Protein AF-A0A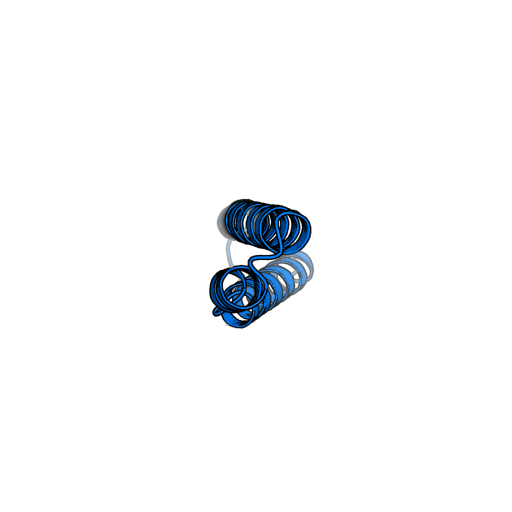829Y880-F1 (afdb_monomer)

pLDDT: mean 92.7, std 11.48, range [49.09, 98.62]

Organism: NCBI:txid2695856

Solvent-accessible surface area (backbone atoms only — not comparable to full-atom values): 4171 Å² total; per-residue (Å²): 133,86,84,71,54,56,66,61,51,51,51,52,39,53,51,35,54,53,50,36,52,54,46,52,51,52,49,50,52,34,52,52,51,18,52,52,32,40,74,72,67,38,48,71,59,17,56,57,50,48,62,66,46,65,60,50,50,51,52,39,52,52,34,49,50,48,39,54,53,56,69,68,50,79,68,122

Secondary structure (DSSP, 8-state):
-PPPPHHHHHHHHHHHHHHHHHHHHHHHHHHHHHHHHHHTT-HHHHHHHTTTHHHHHHHHHHHHHHHHHHHHS---

Nearest PDB structures (foldseek):
  5t8l-assembly1_A  TM=8.740E-01  e=9.955E-01  Saccharomyces cerevisiae S288C
  6zw6-assembly1_A  TM=9.021E-01  e=2.004E+00  Nostoc punctiforme
  6zvt-assembly1_A  TM=8.745E-01  e=2.531E+00  Nostoc punctiforme
  5t8n-assembly1_A  TM=7.984E-01  e=2.531E+00  Saccharomyces cerevisiae S288C
  9eon-assembly1_A  TM=6.817E-01  e=6.821E+00  Synechocystis sp. PCC 6803

Sequence (76 aa):
MSAMPAEVKVQAVTANLKAMQALLAVATKQSAEACLLSQCGQHNEAIGTVFGLDAILEDVTALYGAVVVLHRLKAR

Foldseek 3Di:
DDADAPVVLVVLLVVLVVLLVVLVVQLVVLQVVLVVCVVVVNNVVSVVSCPCSVVSVVSSVVSVVSNVVSVPRDRD

Structure (mmCIF, N/CA/C/O backbone):
data_AF-A0A829Y880-F1
#
_entry.id   AF-A0A829Y880-F1
#
loop_
_atom_site.group_PDB
_atom_site.id
_atom_site.type_symbol
_atom_site.label_atom_id
_atom_site.label_alt_id
_atom_site.label_comp_id
_atom_site.label_asym_id
_atom_site.label_entity_id
_atom_site.label_seq_id
_atom_site.pdbx_PDB_ins_code
_atom_site.Cartn_x
_atom_site.Cartn_y
_atom_site.Cartn_z
_atom_site.occupancy
_atom_site.B_iso_or_equiv
_atom_site.auth_seq_id
_atom_site.auth_comp_id
_atom_site.auth_asym_id
_atom_site.auth_atom_id
_atom_site.pdbx_PDB_model_num
ATOM 1 N N . MET A 1 1 ? 12.551 -4.876 -30.454 1.00 49.09 1 MET A N 1
ATOM 2 C CA . MET A 1 1 ? 12.145 -4.005 -29.329 1.00 49.09 1 MET A CA 1
ATOM 3 C C . MET A 1 1 ? 13.123 -2.845 -29.256 1.00 49.09 1 MET A C 1
ATOM 5 O O . MET A 1 1 ? 14.299 -3.101 -29.030 1.00 49.09 1 MET A O 1
ATOM 9 N N . SER A 1 2 ? 12.681 -1.609 -29.502 1.00 55.44 2 SER A N 1
ATOM 10 C CA . SER A 1 2 ? 13.527 -0.426 -29.278 1.00 55.44 2 SER A CA 1
ATOM 11 C C . SER A 1 2 ? 13.758 -0.231 -27.780 1.00 55.44 2 SER A C 1
ATOM 13 O O . SER A 1 2 ? 12.830 -0.390 -26.988 1.00 55.44 2 SER A O 1
ATOM 15 N N . ALA A 1 3 ? 14.997 0.068 -27.391 1.00 65.50 3 ALA A N 1
ATOM 16 C CA . ALA A 1 3 ? 15.341 0.357 -26.003 1.00 65.50 3 ALA A CA 1
ATOM 17 C C . ALA A 1 3 ? 14.715 1.693 -25.565 1.00 65.50 3 ALA A C 1
ATOM 19 O O . ALA A 1 3 ? 14.695 2.656 -26.329 1.00 65.50 3 ALA A O 1
ATOM 20 N N . MET A 1 4 ? 14.195 1.742 -24.337 1.00 73.94 4 MET A N 1
ATOM 21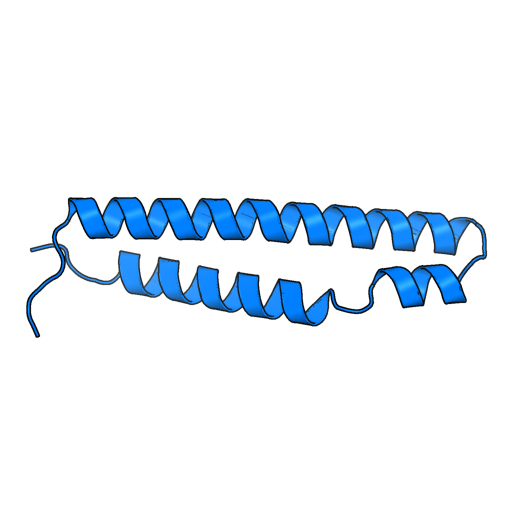 C CA . MET A 1 4 ? 13.629 2.955 -23.741 1.00 73.94 4 MET A CA 1
ATOM 22 C C . MET A 1 4 ? 14.751 3.937 -23.354 1.00 73.94 4 MET A C 1
ATOM 24 O O . MET A 1 4 ? 15.731 3.495 -22.746 1.00 73.94 4 MET A O 1
ATOM 28 N N . PRO A 1 5 ? 14.617 5.248 -23.639 1.00 84.00 5 PRO A N 1
ATOM 29 C CA . PRO A 1 5 ? 15.608 6.246 -23.240 1.00 84.00 5 PRO A CA 1
ATOM 30 C C . PRO A 1 5 ? 15.842 6.266 -21.722 1.00 84.00 5 PRO A C 1
ATOM 32 O O . PRO A 1 5 ? 14.903 6.111 -20.938 1.00 84.00 5 PRO A O 1
ATOM 35 N N . ALA A 1 6 ? 17.087 6.493 -21.294 1.00 84.56 6 ALA A N 1
ATOM 36 C CA . ALA A 1 6 ? 17.464 6.475 -19.877 1.00 84.56 6 ALA A CA 1
ATOM 37 C C . ALA A 1 6 ? 16.663 7.479 -19.027 1.00 84.56 6 ALA A C 1
ATOM 39 O O . ALA A 1 6 ? 16.247 7.147 -17.919 1.00 84.56 6 ALA A O 1
ATOM 40 N N . GLU A 1 7 ? 16.398 8.671 -19.563 1.00 88.12 7 GLU A N 1
ATOM 41 C CA . GLU A 1 7 ? 15.606 9.705 -18.892 1.00 88.12 7 GLU A CA 1
ATOM 42 C C . GLU A 1 7 ? 14.147 9.270 -18.687 1.00 88.12 7 GLU A C 1
ATOM 44 O O . GLU A 1 7 ? 13.626 9.358 -17.576 1.00 88.12 7 GLU A O 1
ATOM 49 N N . VAL A 1 8 ? 13.526 8.686 -19.718 1.00 88.44 8 VAL A N 1
ATOM 50 C CA . VAL A 1 8 ? 12.163 8.130 -19.644 1.00 88.44 8 VAL A CA 1
ATOM 51 C C . VAL A 1 8 ? 12.089 7.025 -18.587 1.00 88.44 8 VAL A C 1
ATOM 53 O O . VAL A 1 8 ? 11.143 6.970 -17.803 1.00 88.44 8 VAL A O 1
ATOM 56 N N . LYS A 1 9 ? 13.121 6.176 -18.497 1.00 90.88 9 LYS A N 1
ATOM 57 C CA . LYS A 1 9 ? 13.211 5.127 -17.473 1.00 90.88 9 LYS A CA 1
ATOM 58 C C . LYS A 1 9 ? 13.260 5.705 -16.056 1.00 90.88 9 LYS A C 1
ATOM 60 O O . LYS A 1 9 ? 12.549 5.218 -15.180 1.00 90.88 9 LYS A O 1
ATOM 65 N N . VAL A 1 10 ? 14.088 6.726 -15.823 1.00 92.12 10 VAL A N 1
ATOM 66 C CA . VAL A 1 10 ? 14.199 7.390 -14.511 1.00 92.12 10 VAL A CA 1
ATOM 67 C C . VAL A 1 10 ? 12.872 8.043 -14.128 1.00 92.12 10 VAL A C 1
ATOM 69 O O . VAL A 1 10 ? 12.388 7.821 -13.020 1.00 92.12 10 VAL A O 1
ATOM 72 N N . GLN A 1 11 ? 12.242 8.768 -15.055 1.00 94.69 11 GLN A N 1
ATOM 73 C CA . GLN A 1 11 ? 10.937 9.393 -14.830 1.00 94.69 11 GLN A CA 1
ATOM 74 C C . GLN A 1 11 ? 9.861 8.355 -14.480 1.00 94.69 11 GLN A C 1
ATOM 76 O O . GLN A 1 11 ? 9.118 8.554 -13.519 1.00 94.69 11 GLN A O 1
ATOM 81 N N . ALA A 1 12 ? 9.820 7.221 -15.187 1.00 94.12 12 ALA A N 1
ATOM 82 C CA . ALA A 1 12 ? 8.882 6.136 -14.904 1.00 94.12 12 ALA A CA 1
ATOM 83 C C . ALA A 1 12 ? 9.113 5.502 -13.520 1.00 94.12 12 ALA A C 1
ATOM 85 O O . ALA A 1 12 ? 8.156 5.254 -12.787 1.00 94.12 12 ALA A O 1
ATOM 86 N N . VAL A 1 13 ? 10.371 5.279 -13.120 1.00 95.25 13 VAL A N 1
ATOM 87 C CA . VAL A 1 13 ? 10.698 4.791 -11.767 1.00 95.25 13 VAL A CA 1
ATOM 88 C C . VAL A 1 13 ? 10.221 5.785 -10.709 1.00 95.25 13 VAL A C 1
ATOM 90 O O . VAL A 1 13 ? 9.531 5.395 -9.770 1.00 95.25 13 VAL A O 1
ATOM 93 N N . THR A 1 14 ? 10.537 7.072 -10.867 1.00 96.81 14 THR A N 1
ATOM 94 C CA . THR A 1 14 ? 10.115 8.110 -9.919 1.00 96.81 14 THR A CA 1
ATOM 95 C C . THR A 1 14 ? 8.594 8.230 -9.836 1.00 96.81 14 THR A C 1
ATOM 97 O O . THR A 1 14 ? 8.063 8.378 -8.737 1.00 96.81 14 THR A O 1
ATOM 100 N N . ALA A 1 15 ? 7.886 8.149 -10.963 1.00 97.69 15 ALA A N 1
ATOM 101 C CA . ALA A 1 15 ? 6.428 8.197 -10.992 1.00 97.69 15 ALA A CA 1
ATOM 102 C C . ALA A 1 15 ? 5.807 7.021 -10.224 1.00 97.69 15 ALA A C 1
ATOM 104 O O . ALA A 1 15 ? 4.960 7.246 -9.360 1.00 97.69 15 ALA A O 1
ATOM 105 N N . ASN A 1 16 ? 6.282 5.793 -10.459 1.00 98.06 16 ASN A N 1
ATOM 106 C CA . ASN A 1 16 ? 5.792 4.613 -9.744 1.00 98.06 16 ASN A CA 1
ATOM 107 C C . ASN A 1 16 ? 6.072 4.695 -8.236 1.00 98.06 16 ASN A C 1
ATOM 109 O O . ASN A 1 16 ? 5.184 4.413 -7.437 1.00 98.06 16 ASN A O 1
ATOM 113 N N . LEU A 1 17 ? 7.262 5.154 -7.829 1.00 98.19 17 LEU A N 1
ATOM 114 C CA . LEU A 1 17 ? 7.588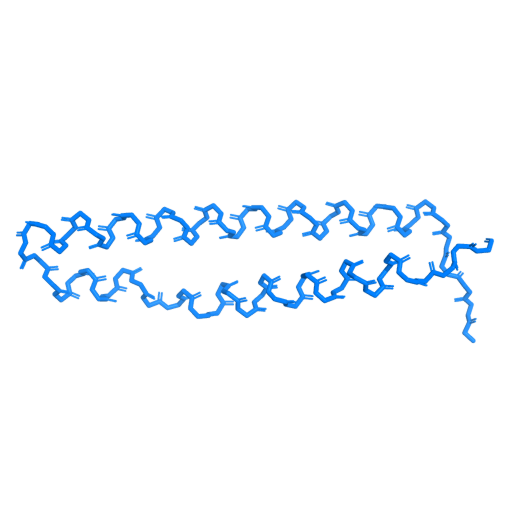 5.347 -6.410 1.00 98.19 17 LEU A CA 1
ATOM 115 C C . LEU A 1 17 ? 6.670 6.378 -5.734 1.00 98.19 17 LEU A C 1
ATOM 117 O O . LEU A 1 17 ? 6.205 6.148 -4.619 1.00 98.19 17 LEU A O 1
ATOM 121 N N . LYS A 1 18 ? 6.372 7.496 -6.408 1.00 98.56 18 LYS A N 1
ATOM 122 C CA . LYS A 1 18 ? 5.435 8.511 -5.898 1.00 98.56 18 LYS A CA 1
ATOM 123 C C . LYS A 1 18 ? 4.010 7.967 -5.784 1.00 98.56 18 LYS A C 1
ATOM 125 O O . LYS A 1 18 ? 3.345 8.225 -4.785 1.00 98.56 18 LYS A O 1
ATOM 130 N N . ALA A 1 19 ? 3.55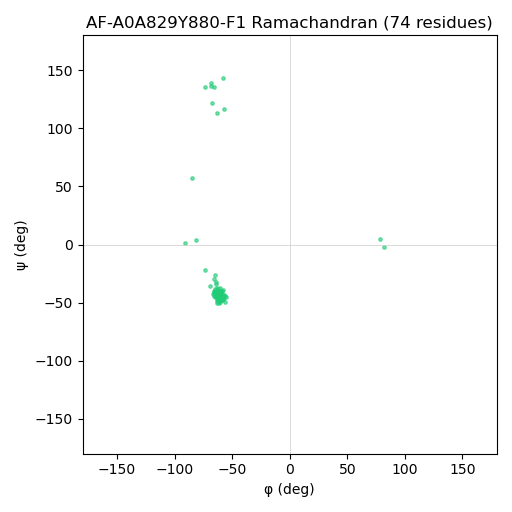5 7.203 -6.777 1.00 98.56 19 ALA A N 1
ATOM 131 C CA . ALA A 1 19 ? 2.242 6.567 -6.744 1.00 98.56 19 ALA A CA 1
ATOM 132 C C . ALA A 1 19 ? 2.134 5.559 -5.587 1.00 98.56 19 ALA A C 1
ATOM 134 O O . ALA A 1 19 ? 1.172 5.612 -4.824 1.00 98.56 19 ALA A O 1
ATOM 135 N N . MET A 1 20 ? 3.160 4.722 -5.380 1.00 98.44 20 MET A N 1
ATOM 136 C CA . MET A 1 20 ? 3.223 3.806 -4.234 1.00 98.44 20 MET A CA 1
ATOM 137 C C . MET A 1 20 ? 3.145 4.552 -2.905 1.00 98.44 20 MET A C 1
ATOM 139 O O . MET A 1 20 ? 2.378 4.160 -2.032 1.00 98.44 20 MET A O 1
ATOM 143 N N . GLN A 1 21 ? 3.918 5.632 -2.747 1.00 98.62 21 GLN A N 1
ATOM 144 C CA . GLN A 1 21 ? 3.893 6.444 -1.530 1.00 98.62 21 GLN A CA 1
ATOM 145 C C . GLN A 1 21 ? 2.484 6.980 -1.248 1.00 98.62 21 GLN A C 1
ATOM 147 O O . GLN A 1 21 ? 2.015 6.895 -0.114 1.00 98.62 21 GLN A O 1
ATOM 152 N N . ALA A 1 22 ? 1.812 7.524 -2.265 1.00 98.50 22 ALA A N 1
ATOM 153 C CA . ALA A 1 22 ? 0.471 8.076 -2.118 1.00 98.50 22 ALA A CA 1
ATOM 154 C C . ALA A 1 22 ? -0.550 7.001 -1.712 1.00 98.50 22 ALA A C 1
ATOM 156 O O . ALA A 1 22 ? -1.299 7.198 -0.757 1.00 98.50 22 ALA A O 1
ATOM 157 N N . LEU A 1 23 ? -0.539 5.847 -2.383 1.00 98.50 23 LEU A N 1
ATOM 158 C CA . LEU A 1 23 ? -1.439 4.731 -2.082 1.00 98.50 23 LEU A CA 1
ATOM 159 C C . LEU A 1 23 ? -1.193 4.148 -0.685 1.00 98.50 23 LEU A C 1
ATOM 161 O O . LEU A 1 23 ? -2.135 3.956 0.082 1.00 98.50 23 LEU A O 1
ATOM 165 N N . LEU A 1 24 ? 0.070 3.946 -0.301 1.00 98.50 24 LEU A N 1
ATOM 166 C CA . LEU A 1 24 ? 0.424 3.471 1.039 1.00 98.50 24 LEU A CA 1
ATOM 167 C C . LEU A 1 24 ? 0.030 4.465 2.136 1.00 98.50 24 LEU A C 1
ATOM 169 O O . LEU A 1 24 ? -0.359 4.045 3.225 1.00 98.50 24 LEU A O 1
ATOM 173 N N . ALA A 1 25 ? 0.089 5.771 1.868 1.00 98.50 25 ALA A N 1
ATOM 174 C CA . ALA A 1 25 ? -0.393 6.780 2.806 1.00 98.50 25 ALA A CA 1
ATOM 175 C C . ALA A 1 25 ? -1.917 6.685 3.009 1.00 98.50 25 ALA A C 1
ATOM 177 O O . ALA A 1 25 ? -2.384 6.782 4.145 1.00 98.50 25 ALA A O 1
ATOM 178 N N . VAL A 1 26 ? -2.685 6.433 1.941 1.00 97.44 26 VAL A N 1
ATOM 179 C CA . VAL A 1 26 ? -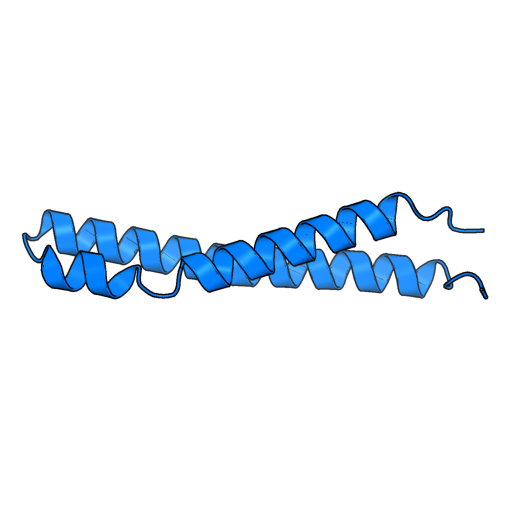4.136 6.179 2.030 1.00 97.44 26 VAL A CA 1
ATOM 180 C C . VAL A 1 26 ? -4.415 4.915 2.843 1.00 97.44 26 VAL A C 1
ATOM 182 O O . VAL A 1 26 ? -5.170 4.979 3.812 1.00 97.44 26 VAL A O 1
ATOM 185 N N . ALA A 1 27 ? -3.742 3.806 2.522 1.00 98.00 27 ALA A N 1
ATOM 186 C CA . ALA A 1 27 ? -3.878 2.543 3.246 1.00 98.00 27 ALA A CA 1
ATOM 187 C C . ALA A 1 27 ? -3.545 2.690 4.740 1.00 98.00 27 ALA A C 1
ATOM 189 O O . ALA A 1 27 ? -4.279 2.218 5.610 1.00 98.00 27 ALA A O 1
ATOM 190 N N . THR A 1 28 ? -2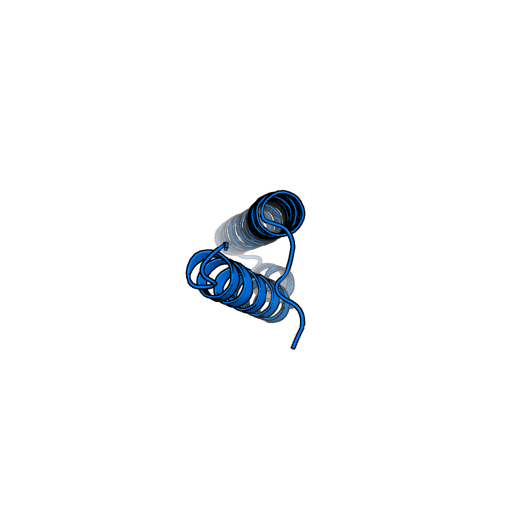.463 3.412 5.050 1.00 98.44 28 THR A N 1
ATOM 191 C CA . THR A 1 28 ? -2.052 3.699 6.431 1.00 98.44 28 THR A CA 1
ATOM 192 C C . THR A 1 28 ? -3.145 4.467 7.165 1.00 98.44 28 THR A C 1
ATOM 194 O O . THR A 1 28 ? -3.536 4.069 8.260 1.00 98.44 28 THR A O 1
ATOM 197 N N . LYS A 1 29 ? -3.689 5.526 6.551 1.00 97.75 29 LYS A N 1
ATOM 198 C CA . LYS A 1 29 ? -4.771 6.319 7.141 1.00 97.75 29 LYS A CA 1
ATOM 199 C C . LYS A 1 29 ? -6.018 5.473 7.421 1.00 97.75 29 LYS A C 1
ATOM 201 O O . LYS A 1 29 ? -6.534 5.538 8.531 1.00 97.75 29 LYS A O 1
ATOM 206 N N . GLN A 1 30 ? -6.467 4.670 6.455 1.00 97.50 30 GLN A N 1
ATOM 207 C CA . GLN A 1 30 ? -7.643 3.805 6.619 1.00 97.50 30 GLN A CA 1
ATOM 208 C C . GLN A 1 30 ? -7.437 2.772 7.730 1.00 97.50 30 GLN A C 1
ATOM 210 O O . GLN A 1 30 ? -8.294 2.606 8.593 1.00 97.50 30 GLN A O 1
ATOM 215 N N . SER A 1 31 ? -6.269 2.124 7.762 1.00 98.00 31 SER A N 1
ATOM 216 C CA . SER A 1 31 ? -5.950 1.153 8.814 1.00 98.00 31 SER A CA 1
ATOM 217 C C . SER A 1 31 ? -5.915 1.793 10.209 1.00 98.00 31 SER A C 1
ATOM 219 O O . SER A 1 31 ? -6.416 1.211 11.169 1.00 98.00 31 SER A O 1
ATOM 221 N N . ALA A 1 32 ? -5.394 3.019 10.325 1.00 98.31 32 ALA A N 1
ATOM 222 C CA . ALA A 1 32 ? -5.384 3.762 11.579 1.00 98.31 32 ALA A CA 1
ATOM 223 C C . ALA A 1 32 ? -6.806 4.119 12.043 1.00 98.31 32 ALA A C 1
ATOM 225 O O . ALA A 1 32 ? -7.130 3.930 13.213 1.00 98.31 32 ALA A O 1
ATOM 226 N N . GLU A 1 3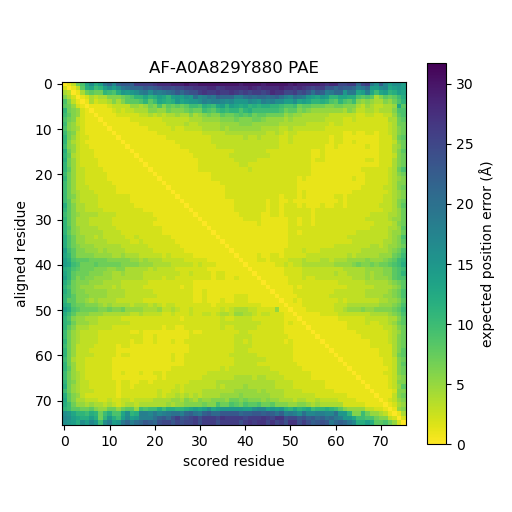3 ? -7.666 4.580 11.134 1.00 98.19 33 GLU A N 1
ATOM 227 C CA . GLU A 1 33 ? -9.073 4.877 11.425 1.00 98.19 33 GLU A CA 1
ATOM 228 C C . GLU A 1 33 ? -9.843 3.627 11.874 1.00 98.19 33 GLU A C 1
ATOM 230 O O . GLU A 1 33 ? -10.537 3.664 12.889 1.00 98.19 33 GLU A O 1
ATOM 235 N N . ALA A 1 34 ? -9.647 2.492 11.200 1.00 98.38 34 ALA A N 1
ATOM 236 C CA . ALA A 1 34 ? -10.235 1.218 11.605 1.00 98.38 34 ALA A CA 1
ATOM 237 C C . ALA A 1 34 ? -9.794 0.794 13.018 1.00 98.38 34 ALA A C 1
ATOM 239 O O . ALA A 1 34 ? -10.618 0.363 13.828 1.00 98.38 34 ALA A O 1
ATOM 240 N N . CYS A 1 35 ? -8.512 0.968 13.353 1.00 98.38 35 CYS A N 1
ATOM 241 C CA . CYS A 1 35 ? -8.011 0.710 14.703 1.00 98.38 35 CYS A CA 1
ATOM 242 C C . CYS A 1 35 ? -8.700 1.593 15.754 1.00 98.38 35 CYS A C 1
ATOM 244 O O . CYS A 1 35 ? -9.087 1.080 16.805 1.00 98.38 35 CYS A O 1
ATOM 246 N N . LEU A 1 36 ? -8.885 2.888 15.476 1.00 98.44 36 LEU A N 1
ATOM 247 C CA . LEU A 1 36 ? -9.575 3.809 16.387 1.00 98.44 36 LEU A CA 1
ATOM 248 C C . LEU A 1 36 ? -11.042 3.406 16.589 1.00 98.44 36 LEU A C 1
ATOM 250 O O . LEU A 1 36 ? -11.480 3.263 17.728 1.00 98.44 36 LEU A O 1
ATOM 254 N N . LEU A 1 37 ? -11.776 3.131 15.506 1.00 98.5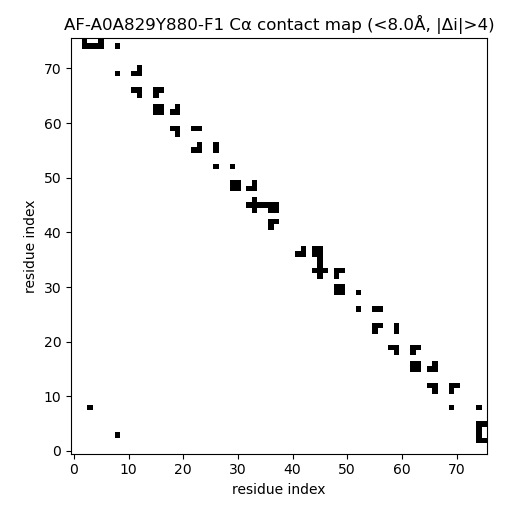6 37 LEU A N 1
ATOM 255 C CA . LEU A 1 37 ? -13.167 2.662 15.569 1.00 98.56 37 LEU A CA 1
ATOM 256 C C . LEU A 1 37 ? -13.287 1.378 16.399 1.00 98.56 37 LEU A C 1
ATOM 258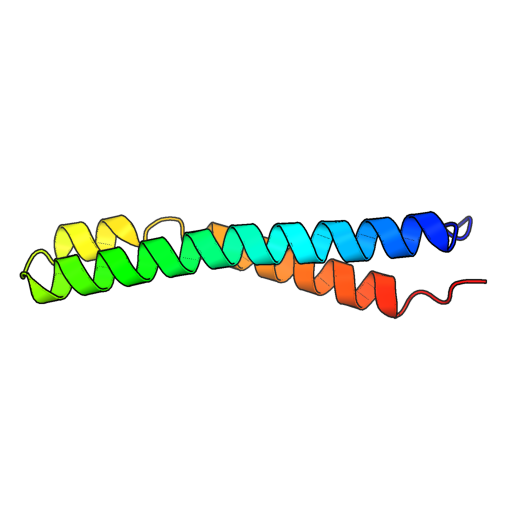 O O . LEU A 1 37 ? -14.159 1.257 17.261 1.00 98.56 37 LEU A O 1
ATOM 262 N N . SER A 1 38 ? -12.363 0.433 16.208 1.00 98.31 38 SER A N 1
ATOM 263 C CA . SER A 1 38 ? -12.346 -0.806 16.985 1.00 98.31 38 SER A CA 1
ATOM 264 C C . SER A 1 38 ? -12.077 -0.563 18.473 1.00 98.31 38 SER A C 1
ATOM 266 O O . SER A 1 38 ? -12.674 -1.239 19.310 1.00 98.31 38 SER A O 1
ATOM 268 N N . GLN A 1 39 ? -11.203 0.383 18.828 1.00 98.12 39 GLN A N 1
ATOM 269 C CA . GLN A 1 39 ? -10.945 0.757 20.227 1.00 98.12 39 GLN A CA 1
ATOM 270 C C . GLN A 1 39 ? -12.169 1.408 20.883 1.00 98.12 39 GLN A C 1
ATOM 272 O O . GLN A 1 39 ? -12.382 1.244 22.082 1.00 98.12 39 GLN A O 1
ATOM 277 N N . CYS A 1 40 ? -13.006 2.084 20.097 1.00 97.69 40 CYS A N 1
ATOM 278 C CA . CYS A 1 40 ? -14.286 2.636 20.533 1.00 97.69 40 CYS A CA 1
ATOM 279 C C . CYS A 1 40 ? -15.428 1.597 20.570 1.00 97.69 40 CYS A C 1
ATOM 281 O O . CYS A 1 40 ? -16.567 1.959 20.854 1.00 97.69 40 CYS A O 1
ATOM 283 N N . GLY A 1 41 ? -15.153 0.317 20.286 1.00 98.12 41 GLY A N 1
ATOM 284 C CA . GLY A 1 41 ? -16.158 -0.752 20.239 1.00 98.12 41 GLY A CA 1
ATOM 285 C C . GLY A 1 41 ? -17.005 -0.771 18.959 1.00 98.12 41 GLY A C 1
ATOM 286 O O . GLY A 1 41 ? -17.911 -1.594 18.828 1.00 98.12 41 GLY A O 1
ATOM 287 N N . GLN A 1 42 ? -16.708 0.094 17.984 1.00 98.12 42 GLN A N 1
ATOM 288 C CA . GLN A 1 42 ? -17.416 0.195 16.703 1.00 98.12 42 GLN A CA 1
ATOM 289 C C . GLN A 1 42 ? -16.859 -0.808 15.680 1.00 98.12 42 GLN A C 1
ATOM 291 O O . GLN A 1 42 ? -16.393 -0.447 14.601 1.00 98.12 42 GLN A O 1
ATOM 296 N N . HIS A 1 43 ? -16.877 -2.101 16.011 1.00 96.50 43 HIS A N 1
ATOM 297 C CA . HIS A 1 43 ? -16.189 -3.130 15.219 1.00 96.50 43 HIS A CA 1
ATOM 298 C C . HIS A 1 43 ? -16.722 -3.286 13.785 1.00 96.50 43 HIS A C 1
ATOM 300 O O . HIS A 1 43 ? -15.935 -3.488 12.865 1.00 96.50 43 HIS A O 1
ATOM 306 N N . ASN A 1 44 ? -18.036 -3.160 13.567 1.00 97.81 44 ASN A N 1
ATOM 307 C CA . ASN A 1 44 ? -18.607 -3.255 12.217 1.00 97.81 44 ASN A CA 1
ATOM 308 C C . ASN A 1 44 ? -18.147 -2.098 11.319 1.00 97.81 44 ASN A C 1
ATOM 310 O O . ASN A 1 44 ? -17.820 -2.320 10.156 1.00 97.81 44 ASN A O 1
ATOM 314 N N . GLU A 1 45 ? -18.083 -0.881 11.864 1.00 97.75 45 GLU A N 1
ATOM 315 C CA . GLU A 1 45 ? -17.556 0.284 11.146 1.00 97.75 45 GLU A CA 1
ATOM 316 C C . GLU A 1 45 ? -16.058 0.114 10.880 1.00 97.75 45 GLU A C 1
ATOM 318 O O . GLU A 1 45 ? -15.620 0.319 9.755 1.00 97.75 45 GLU A O 1
ATOM 323 N N . ALA A 1 46 ? -15.287 -0.366 11.863 1.00 98.06 46 ALA A N 1
ATOM 324 C CA . ALA A 1 46 ? -13.866 -0.662 11.691 1.00 98.06 46 ALA A CA 1
ATOM 325 C C . ALA A 1 46 ? -13.598 -1.648 10.538 1.00 98.06 46 ALA A C 1
ATOM 327 O O . ALA A 1 46 ? -12.704 -1.417 9.725 1.00 98.06 46 ALA A O 1
ATOM 328 N N . ILE A 1 47 ? -14.387 -2.726 10.443 1.00 97.25 47 ILE A N 1
ATOM 329 C CA . ILE A 1 47 ? -14.299 -3.699 9.342 1.00 97.25 47 ILE A CA 1
ATOM 330 C C . ILE A 1 47 ? -14.668 -3.037 8.009 1.00 97.25 47 ILE A C 1
ATOM 332 O O . ILE A 1 47 ? -13.968 -3.231 7.018 1.00 97.25 47 ILE A O 1
ATOM 336 N N . GLY A 1 48 ? -15.730 -2.227 7.982 1.00 97.50 48 GLY A N 1
ATOM 337 C CA . GLY A 1 48 ? -16.126 -1.488 6.784 1.00 97.50 48 GLY A CA 1
ATOM 338 C C . GLY A 1 48 ? -15.042 -0.524 6.290 1.00 97.50 48 GLY A C 1
ATOM 339 O O . GLY A 1 48 ? -14.815 -0.426 5.088 1.00 97.50 48 GLY A O 1
ATOM 340 N N . THR A 1 49 ? -14.318 0.133 7.199 1.00 96.94 49 THR A N 1
ATOM 341 C CA . THR A 1 49 ? -13.245 1.088 6.871 1.00 96.94 49 THR A CA 1
ATOM 342 C C . THR A 1 49 ? -12.052 0.442 6.163 1.00 96.94 49 THR A C 1
ATOM 344 O O . THR A 1 49 ? -11.361 1.119 5.401 1.00 96.94 49 THR A O 1
ATOM 347 N N . VAL A 1 50 ? -11.803 -0.858 6.369 1.00 96.25 50 VAL A N 1
ATOM 348 C CA . VAL A 1 50 ? -10.722 -1.585 5.675 1.00 96.25 50 VAL A CA 1
ATOM 349 C C . VAL A 1 50 ? -11.167 -2.245 4.365 1.00 96.25 50 VAL A C 1
ATOM 351 O O . VAL A 1 50 ? -10.352 -2.884 3.701 1.00 96.25 50 VAL A O 1
ATOM 354 N N . PHE A 1 51 ? -12.431 -2.106 3.953 1.00 95.19 51 PHE A N 1
ATOM 355 C CA . PHE A 1 51 ? -12.870 -2.592 2.643 1.00 95.19 51 PHE A CA 1
ATOM 356 C C . PHE A 1 51 ? -12.191 -1.813 1.510 1.00 95.19 51 PHE A C 1
ATOM 358 O O . PHE A 1 51 ? -12.089 -0.588 1.547 1.00 95.19 51 PHE A O 1
ATOM 365 N N . GLY A 1 52 ? -11.722 -2.534 0.488 1.00 91.88 52 GLY A N 1
ATOM 366 C CA . GLY A 1 52 ? -10.971 -1.963 -0.634 1.00 91.88 52 GLY A CA 1
ATOM 367 C C . GLY A 1 52 ? -9.482 -1.745 -0.351 1.00 91.88 52 GLY A C 1
ATOM 368 O O . GLY A 1 52 ? -8.748 -1.323 -1.245 1.00 91.88 52 GLY A O 1
ATOM 369 N N . LEU A 1 53 ? -9.010 -2.039 0.869 1.00 96.19 53 LEU A N 1
ATOM 370 C CA . LEU A 1 53 ? -7.585 -1.985 1.198 1.00 96.19 53 LEU A CA 1
ATOM 371 C C . LEU A 1 53 ? -6.783 -3.015 0.387 1.00 96.19 53 LEU A C 1
ATOM 373 O O . LEU A 1 53 ? -5.644 -2.756 0.017 1.00 96.19 53 LEU A O 1
ATOM 377 N N . ASP A 1 54 ? -7.395 -4.153 0.070 1.00 96.50 54 ASP A N 1
ATOM 378 C CA . ASP A 1 54 ? -6.875 -5.181 -0.830 1.00 96.50 54 ASP A CA 1
ATOM 379 C C . ASP A 1 54 ? -6.549 -4.624 -2.221 1.00 96.50 54 ASP A C 1
ATOM 381 O O . ASP A 1 54 ? -5.418 -4.779 -2.675 1.00 96.50 54 ASP A O 1
ATOM 385 N N . ALA A 1 55 ? -7.471 -3.884 -2.843 1.00 97.25 55 ALA A N 1
ATOM 386 C CA . ALA A 1 55 ? -7.236 -3.259 -4.146 1.00 97.25 55 ALA A CA 1
ATOM 387 C C . ALA A 1 55 ? -6.058 -2.266 -4.107 1.00 97.25 55 ALA A C 1
ATOM 389 O O . ALA A 1 55 ? -5.207 -2.259 -4.995 1.00 97.25 55 ALA A O 1
ATOM 390 N N . ILE A 1 56 ? -5.949 -1.473 -3.032 1.00 97.94 56 ILE A N 1
ATOM 391 C CA . ILE A 1 56 ? -4.812 -0.559 -2.839 1.00 97.94 56 ILE A CA 1
ATOM 392 C C . ILE A 1 56 ? -3.494 -1.342 -2.742 1.00 97.94 56 ILE A C 1
ATOM 394 O O . ILE A 1 56 ? -2.483 -0.939 -3.322 1.00 97.94 56 ILE A O 1
ATOM 398 N N . LEU A 1 57 ? -3.480 -2.455 -2.005 1.00 97.81 57 LEU A N 1
ATOM 399 C CA . LEU A 1 57 ? -2.287 -3.286 -1.839 1.00 97.81 57 LEU A CA 1
ATOM 400 C C . LEU A 1 57 ? -1.895 -4.008 -3.137 1.00 97.81 57 LEU A C 1
ATOM 402 O O . LEU A 1 57 ? -0.699 -4.143 -3.417 1.00 97.81 57 LEU A O 1
ATOM 406 N N . GLU A 1 58 ? -2.866 -4.432 -3.944 1.00 98.38 58 GLU A N 1
ATOM 407 C CA . GLU A 1 58 ? -2.632 -4.987 -5.280 1.00 98.38 58 GLU A CA 1
ATOM 408 C C . GLU A 1 58 ? -1.970 -3.956 -6.202 1.00 98.38 58 GLU A C 1
ATOM 410 O O . GLU A 1 58 ? -0.919 -4.244 -6.784 1.00 98.38 58 GLU A O 1
ATOM 415 N N . ASP A 1 59 ? -2.495 -2.728 -6.252 1.00 98.38 59 ASP A N 1
ATOM 416 C CA . ASP A 1 59 ? -1.915 -1.634 -7.037 1.00 98.38 59 ASP A CA 1
ATOM 417 C C . ASP A 1 59 ? -0.485 -1.303 -6.582 1.00 98.38 59 ASP A C 1
ATOM 419 O O . ASP A 1 59 ? 0.433 -1.187 -7.401 1.00 98.38 59 ASP A O 1
ATOM 423 N N . VAL A 1 60 ? -0.247 -1.207 -5.269 1.00 98.56 60 VAL A N 1
ATOM 424 C CA . VAL A 1 60 ? 1.101 -0.985 -4.714 1.00 98.56 60 VAL A CA 1
ATOM 425 C C . VAL A 1 60 ? 2.057 -2.111 -5.115 1.00 98.56 60 VAL A C 1
ATOM 427 O O . VAL A 1 60 ? 3.209 -1.845 -5.472 1.00 98.56 60 VAL A O 1
ATOM 430 N N . THR A 1 61 ? 1.593 -3.360 -5.094 1.00 98.50 61 THR A N 1
ATOM 431 C CA . THR A 1 61 ? 2.395 -4.525 -5.491 1.00 98.50 61 THR A CA 1
ATOM 432 C C . THR A 1 61 ? 2.733 -4.483 -6.982 1.00 98.50 61 THR A C 1
ATOM 434 O O . THR A 1 61 ? 3.881 -4.735 -7.363 1.00 98.50 61 THR A O 1
ATOM 437 N N . ALA A 1 62 ? 1.776 -4.104 -7.831 1.00 98.44 62 ALA A N 1
ATOM 438 C CA . ALA A 1 62 ? 1.999 -3.936 -9.263 1.00 98.44 62 ALA A CA 1
ATOM 439 C C . ALA A 1 62 ? 3.026 -2.828 -9.552 1.00 98.44 62 ALA A C 1
ATOM 441 O O . ALA A 1 62 ? 3.969 -3.033 -10.324 1.00 98.44 62 ALA A O 1
ATOM 442 N N . LEU A 1 63 ? 2.903 -1.681 -8.878 1.00 98.38 63 LEU A N 1
ATOM 443 C CA . LEU A 1 63 ? 3.843 -0.564 -8.999 1.00 98.38 63 LEU A CA 1
ATOM 444 C C . LEU A 1 63 ? 5.252 -0.944 -8.523 1.00 98.38 63 LEU A C 1
ATOM 446 O O . LEU A 1 63 ? 6.237 -0.613 -9.189 1.00 98.38 63 LEU A O 1
ATOM 450 N N . TYR A 1 64 ? 5.366 -1.690 -7.420 1.00 98.00 64 TYR A N 1
ATOM 451 C CA . TYR A 1 64 ? 6.642 -2.240 -6.959 1.00 98.00 64 TYR A CA 1
ATOM 452 C C . TYR A 1 64 ? 7.276 -3.141 -8.025 1.00 98.00 64 TYR A C 1
ATOM 454 O O . TYR A 1 64 ? 8.450 -2.972 -8.373 1.00 98.00 64 TYR A O 1
ATOM 462 N N . GLY A 1 65 ? 6.490 -4.060 -8.595 1.00 97.19 65 GLY A N 1
ATOM 463 C CA . GLY A 1 65 ? 6.929 -4.922 -9.690 1.00 97.19 65 GLY A CA 1
ATOM 464 C C . GLY A 1 65 ? 7.452 -4.117 -10.881 1.00 97.19 65 GLY A C 1
ATOM 465 O O . GLY A 1 65 ? 8.543 -4.397 -11.388 1.00 97.19 65 GLY A O 1
ATOM 466 N N . ALA A 1 66 ? 6.735 -3.061 -11.275 1.00 96.19 66 ALA A N 1
ATOM 467 C CA . ALA A 1 66 ? 7.152 -2.158 -12.342 1.00 96.19 66 ALA A CA 1
ATOM 468 C C . ALA A 1 66 ? 8.492 -1.470 -12.029 1.00 96.19 66 ALA A C 1
ATOM 470 O O . ALA A 1 66 ? 9.387 -1.474 -12.875 1.00 96.19 66 ALA A O 1
ATOM 471 N N . VAL A 1 67 ? 8.682 -0.942 -10.814 1.00 95.69 67 VAL A N 1
ATOM 472 C CA . VAL A 1 67 ? 9.956 -0.334 -10.382 1.00 95.69 67 VAL A CA 1
ATOM 473 C C . VAL A 1 67 ? 11.113 -1.327 -10.492 1.00 95.69 67 VAL A C 1
ATOM 475 O O . VAL A 1 67 ? 12.162 -0.987 -11.045 1.00 95.69 67 VAL A O 1
ATOM 478 N N . VAL A 1 68 ? 10.932 -2.561 -10.012 1.00 95.25 68 VAL A N 1
ATOM 479 C CA . VAL A 1 68 ? 11.974 -3.600 -10.055 1.00 95.25 68 VAL A CA 1
ATOM 480 C C . VAL A 1 68 ? 12.333 -3.962 -11.496 1.00 95.25 68 VAL A C 1
ATOM 482 O O . VAL A 1 68 ? 13.517 -4.058 -11.829 1.00 95.25 68 VAL A O 1
ATOM 485 N N . VAL A 1 69 ? 11.334 -4.136 -12.366 1.00 94.50 69 VAL A N 1
ATOM 486 C CA . VAL A 1 69 ? 11.555 -4.416 -13.792 1.00 94.50 69 VAL A CA 1
ATOM 487 C C . VAL A 1 69 ? 12.301 -3.259 -14.454 1.00 94.50 69 VAL A C 1
ATOM 489 O O . VAL A 1 69 ? 13.340 -3.484 -15.074 1.00 94.50 69 VAL A O 1
ATOM 492 N N . LEU A 1 70 ? 11.837 -2.020 -14.269 1.00 91.50 70 LEU A N 1
ATOM 493 C CA . LEU A 1 70 ? 12.466 -0.821 -14.826 1.00 91.50 70 LEU A CA 1
ATOM 494 C C . LEU A 1 70 ? 13.913 -0.653 -14.352 1.00 91.50 70 LEU A C 1
ATOM 496 O O . LEU A 1 70 ? 14.782 -0.307 -15.149 1.00 91.50 70 LEU A O 1
ATOM 500 N N . HIS A 1 71 ? 14.203 -0.935 -13.082 1.00 87.38 71 HIS A N 1
ATOM 501 C CA . HIS A 1 71 ? 15.563 -0.872 -12.554 1.00 87.38 71 HIS A CA 1
ATOM 502 C C . HIS A 1 71 ? 16.489 -1.910 -13.210 1.00 87.38 71 HIS A C 1
ATOM 504 O O . HIS A 1 71 ? 17.633 -1.600 -13.543 1.00 87.38 71 HIS A O 1
ATOM 510 N N . ARG A 1 72 ? 15.982 -3.129 -13.447 1.00 88.06 72 ARG A N 1
ATOM 511 C CA . ARG A 1 72 ? 16.729 -4.230 -14.081 1.00 88.06 72 ARG A CA 1
ATOM 512 C C . ARG A 1 72 ? 16.935 -4.042 -15.583 1.00 88.06 72 ARG A C 1
ATOM 514 O O . ARG A 1 72 ? 17.862 -4.631 -16.141 1.00 88.06 72 ARG A O 1
ATOM 521 N N . LEU A 1 73 ? 16.112 -3.229 -16.248 1.00 85.88 73 LEU A N 1
ATOM 522 C CA . LEU A 1 73 ? 16.347 -2.862 -17.641 1.00 85.88 73 LEU A CA 1
ATOM 523 C C . LEU A 1 73 ? 17.660 -2.073 -17.740 1.00 85.88 73 LEU A C 1
ATOM 525 O O . LEU A 1 73 ? 17.777 -0.943 -17.248 1.00 85.88 73 LEU A O 1
ATOM 529 N N . LYS A 1 74 ? 18.661 -2.666 -18.406 1.00 63.69 74 LYS A N 1
ATOM 530 C CA . LYS A 1 74 ? 19.901 -1.966 -18.760 1.00 63.69 74 LYS A CA 1
ATOM 531 C C . LYS A 1 74 ? 19.525 -0.737 -19.588 1.00 63.69 74 LYS A C 1
ATOM 533 O O . LYS A 1 74 ? 18.967 -0.877 -20.673 1.00 63.69 74 LYS A O 1
ATOM 538 N N . ALA A 1 75 ? 19.822 0.454 -19.064 1.00 58.12 75 ALA A N 1
ATOM 539 C CA . ALA A 1 75 ? 19.916 1.625 -19.926 1.00 58.12 75 ALA A CA 1
ATOM 540 C C . ALA A 1 75 ? 21.143 1.383 -20.811 1.00 58.12 75 ALA A C 1
ATOM 542 O O . ALA A 1 75 ? 22.212 1.080 -20.279 1.00 58.12 75 ALA A O 1
ATOM 543 N N . ARG A 1 76 ? 20.956 1.384 -22.127 1.00 49.34 76 ARG A N 1
ATOM 544 C CA . ARG A 1 76 ? 22.063 1.456 -23.079 1.00 49.34 76 ARG A CA 1
ATOM 545 C C . ARG A 1 76 ? 22.223 2.900 -23.501 1.00 49.34 76 ARG A C 1
ATOM 547 O O . ARG A 1 76 ? 21.167 3.543 -23.690 1.00 49.34 76 ARG A O 1
#

Mean predicted aligned error: 4.44 Å

Radius of gyration: 17.5 Å; Cα contacts (8 Å, |Δi|>4): 57; chains: 1; bounding box: 41×15×50 Å